Protein AF-A0A7S3X9Z3-F1 (afdb_monomer)

Foldseek 3Di:
DVLVVVLCCLQPDQEDEQEDDQLCSLCVLVVQVVSVVSNHDLVSHPHYHYDDVRVVVRVCSVVPDGSVNSNVVSVPDPSVCVVCVPVVVVVVVVVVVVVVVVVVVVVVVD

Sequence (110 aa):
EAHDDFVDHVSGATSLAVYGCGILAATHVGGLFALQRYGLDYKQLNTLAGVSAGAVIVACLSVGYDAEAIYRLVTKMPFHRLAYPELGALFRALGNTLLTLLQVIHRQGA

Secondary structure (DSSP, 8-state):
-HHHHHHHHHHT--EEEE---GGGGGGHHHHHHHHHHTT--GGG--EEEE-TTHHHHHHHHHTT--HHHHHHHHHT--HHHHS-HHHHHHHHHHHHHHHHHHHHHHHH--

Structure (mmCIF, N/CA/C/O backbone):
data_AF-A0A7S3X9Z3-F1
#
_entry.id   AF-A0A7S3X9Z3-F1
#
loop_
_atom_site.group_PDB
_atom_site.id
_atom_site.type_symbol
_atom_site.label_atom_id
_atom_site.label_alt_id
_atom_site.label_comp_id
_atom_site.label_asym_id
_atom_site.label_entity_id
_atom_site.label_seq_id
_atom_site.pdbx_PDB_ins_code
_atom_site.Cartn_x
_atom_site.Cartn_y
_atom_site.Cartn_z
_atom_site.occupancy
_atom_site.B_iso_or_equiv
_atom_site.auth_seq_id
_atom_site.auth_comp_id
_atom_site.auth_asym_id
_atom_site.auth_atom_id
_atom_site.pdbx_PDB_model_num
ATOM 1 N N . GLU A 1 1 ? -18.914 -11.675 17.728 1.00 71.69 1 GLU A N 1
ATOM 2 C CA . GLU A 1 1 ? -17.614 -11.878 18.405 1.00 71.69 1 GLU A CA 1
ATOM 3 C C . GLU A 1 1 ? -16.477 -11.859 17.390 1.00 71.69 1 GLU A C 1
ATOM 5 O O . GLU A 1 1 ? -16.120 -10.764 17.007 1.00 71.69 1 GLU A O 1
ATOM 10 N N . ALA A 1 2 ? -16.033 -12.970 16.783 1.00 83.81 2 ALA A N 1
ATOM 11 C CA . ALA A 1 2 ? -14.863 -12.946 15.879 1.00 83.81 2 ALA A CA 1
ATOM 12 C C . ALA A 1 2 ? -14.945 -11.983 14.665 1.00 83.81 2 ALA A C 1
ATOM 14 O O . ALA A 1 2 ? -13.921 -11.496 14.191 1.00 83.81 2 ALA A O 1
ATOM 15 N N . HIS A 1 3 ? -16.146 -11.722 14.131 1.00 89.81 3 HIS A N 1
ATOM 16 C CA . HIS A 1 3 ? -16.339 -10.723 13.069 1.00 89.81 3 HIS A CA 1
ATOM 17 C C . HIS A 1 3 ? -16.179 -9.293 13.593 1.00 89.81 3 HIS A C 1
ATOM 19 O O . HIS A 1 3 ? -15.513 -8.484 12.954 1.00 89.81 3 HIS A O 1
ATOM 25 N N . ASP A 1 4 ? -16.772 -9.009 14.750 1.00 94.00 4 ASP A N 1
ATOM 26 C CA . ASP A 1 4 ? -16.756 -7.687 15.375 1.00 94.00 4 ASP A CA 1
ATOM 27 C C . ASP A 1 4 ? -15.336 -7.361 15.852 1.00 94.00 4 ASP A C 1
ATOM 29 O O . ASP A 1 4 ? -14.817 -6.297 15.539 1.00 94.00 4 ASP A O 1
ATOM 33 N N . ASP A 1 5 ? -14.643 -8.341 16.441 1.00 96.25 5 ASP A N 1
ATOM 34 C CA . ASP A 1 5 ? -13.236 -8.222 16.838 1.00 96.25 5 ASP A CA 1
ATOM 35 C C . ASP A 1 5 ? -12.332 -7.886 15.641 1.00 96.25 5 ASP A C 1
ATOM 37 O O . ASP A 1 5 ? -11.384 -7.107 15.753 1.00 96.25 5 ASP A O 1
ATOM 41 N N . PHE A 1 6 ? -12.614 -8.468 14.469 1.00 95.50 6 PHE A N 1
ATOM 42 C CA . PHE A 1 6 ? -11.866 -8.175 13.249 1.00 95.50 6 PHE A CA 1
ATOM 43 C C . PHE A 1 6 ? -12.165 -6.770 12.714 1.00 95.50 6 PHE A C 1
ATOM 45 O O . PHE A 1 6 ? -11.240 -6.068 12.306 1.00 95.50 6 PHE A O 1
ATOM 52 N N . VAL A 1 7 ? -13.432 -6.345 12.726 1.00 97.31 7 VAL A N 1
ATOM 53 C CA . VAL A 1 7 ? -13.829 -4.979 12.347 1.00 97.31 7 VAL A CA 1
ATOM 54 C C . VAL A 1 7 ? -13.158 -3.959 13.266 1.00 97.31 7 VAL A C 1
ATOM 56 O O . VAL A 1 7 ? -12.562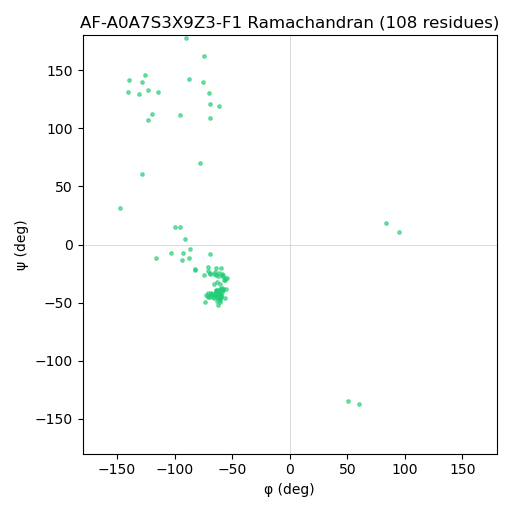 -3.000 12.776 1.00 97.31 7 VAL A O 1
ATOM 59 N N . ASP A 1 8 ? -13.179 -4.183 14.577 1.00 97.38 8 ASP A N 1
ATOM 60 C CA . ASP A 1 8 ? -12.546 -3.308 15.565 1.00 97.38 8 ASP A CA 1
ATOM 61 C C . ASP A 1 8 ? -11.026 -3.259 15.372 1.00 97.38 8 ASP A C 1
ATOM 63 O O . ASP A 1 8 ? -10.418 -2.186 15.386 1.00 97.38 8 ASP A O 1
ATOM 67 N N . HIS A 1 9 ? -10.400 -4.407 15.094 1.00 97.00 9 HIS A N 1
ATOM 68 C CA . HIS A 1 9 ? -8.974 -4.470 14.784 1.00 97.00 9 HIS A CA 1
ATOM 69 C C . HIS A 1 9 ? -8.607 -3.659 13.532 1.00 97.00 9 HIS A C 1
ATOM 71 O O . HIS A 1 9 ? -7.640 -2.896 13.550 1.00 97.00 9 HIS A O 1
ATOM 77 N N . VAL A 1 10 ? -9.361 -3.816 12.439 1.00 97.88 10 VAL A N 1
ATOM 78 C CA . VAL A 1 10 ? -9.082 -3.142 11.161 1.00 97.88 10 VAL A CA 1
ATOM 79 C C . VAL A 1 10 ? -9.381 -1.646 11.242 1.00 97.88 10 VAL A C 1
ATOM 81 O O . VAL A 1 10 ? -8.563 -0.836 10.805 1.00 97.88 10 VAL A O 1
ATOM 84 N N . SER A 1 11 ? -10.519 -1.270 11.821 1.00 97.50 11 SER A N 1
ATOM 85 C CA . SER A 1 11 ? -10.925 0.131 11.971 1.00 97.50 11 SER A CA 1
ATOM 86 C C . SER A 1 11 ? -10.062 0.902 12.971 1.00 97.50 11 SER A C 1
ATOM 88 O O . SER A 1 11 ? -9.899 2.107 12.817 1.00 97.50 11 SER A O 1
ATOM 90 N N . GLY A 1 12 ? -9.439 0.229 13.943 1.00 97.75 12 GLY A N 1
ATOM 91 C CA . GLY A 1 12 ? -8.466 0.822 14.866 1.00 97.75 12 GLY A CA 1
ATOM 92 C C . GLY A 1 12 ? -7.016 0.833 14.363 1.00 97.75 12 GLY A C 1
ATOM 93 O O . GLY A 1 12 ? -6.134 1.363 15.044 1.00 97.75 12 GLY A O 1
ATOM 94 N N . ALA A 1 13 ? -6.723 0.246 13.198 1.00 97.62 13 ALA A N 1
ATOM 95 C CA . ALA A 1 13 ? -5.352 0.080 12.725 1.00 97.62 13 ALA A CA 1
ATOM 96 C C . ALA A 1 13 ? -4.701 1.420 12.334 1.00 97.62 13 ALA A C 1
ATOM 98 O O . ALA A 1 13 ? -5.145 2.100 11.413 1.00 97.62 13 ALA A O 1
ATOM 99 N N . THR A 1 14 ? -3.592 1.774 12.984 1.00 98.12 14 THR A N 1
ATOM 100 C CA . THR A 1 14 ? -2.768 2.963 12.666 1.00 98.12 14 THR A CA 1
ATOM 101 C C . THR A 1 14 ? -1.486 2.621 11.908 1.00 98.12 14 THR A C 1
ATOM 103 O O . THR A 1 14 ? -0.743 3.507 11.475 1.00 98.12 14 THR A O 1
ATOM 106 N N . SER A 1 15 ? -1.210 1.324 11.771 1.00 98.00 15 SER A N 1
ATOM 107 C CA . SER A 1 15 ? 0.019 0.787 11.204 1.00 98.00 15 SER A CA 1
ATOM 108 C C . SER A 1 15 ? -0.296 -0.221 10.108 1.00 98.00 15 SER A C 1
ATOM 110 O O . SER A 1 15 ? -1.192 -1.047 10.269 1.00 98.00 15 SER A O 1
ATOM 112 N N . LEU A 1 16 ? 0.465 -0.193 9.014 1.00 97.69 16 LEU A N 1
ATOM 113 C CA . LEU A 1 16 ? 0.322 -1.159 7.928 1.00 97.69 16 LEU A CA 1
ATOM 114 C C . LEU A 1 16 ? 1.687 -1.567 7.372 1.00 97.69 16 LEU A C 1
ATOM 116 O O . LEU A 1 16 ? 2.514 -0.722 7.024 1.00 97.69 16 LEU A O 1
ATOM 120 N N . ALA A 1 17 ? 1.894 -2.876 7.244 1.00 97.38 17 ALA A N 1
ATOM 121 C CA . ALA A 1 17 ? 3.071 -3.450 6.610 1.00 97.38 17 ALA A CA 1
ATOM 122 C C . ALA A 1 17 ? 2.684 -4.195 5.326 1.00 97.38 17 ALA A C 1
ATOM 124 O O . ALA A 1 17 ? 1.779 -5.028 5.331 1.00 97.38 17 ALA A O 1
ATOM 125 N N . VAL A 1 18 ? 3.390 -3.920 4.229 1.00 96.94 18 VAL A N 1
ATOM 126 C CA . VAL A 1 18 ? 3.185 -4.572 2.930 1.00 96.94 18 VAL A CA 1
ATOM 127 C C . VAL A 1 18 ? 4.470 -5.284 2.519 1.00 96.94 18 VAL A C 1
ATOM 129 O O . VAL A 1 18 ? 5.495 -4.658 2.235 1.00 96.94 18 VAL A O 1
ATOM 132 N N . TYR A 1 19 ? 4.424 -6.614 2.496 1.00 94.62 19 TYR A N 1
ATOM 133 C CA . TYR A 1 19 ? 5.563 -7.420 2.072 1.00 94.62 19 TYR A CA 1
ATOM 134 C C . TYR A 1 19 ? 5.745 -7.384 0.548 1.00 94.62 19 TYR A C 1
ATOM 136 O O . TYR A 1 19 ? 4.863 -6.999 -0.215 1.00 94.62 19 TYR A O 1
ATOM 144 N N . GLY A 1 20 ? 6.934 -7.762 0.093 1.00 91.12 20 GLY A N 1
ATOM 145 C CA . GLY A 1 20 ? 7.267 -7.789 -1.323 1.00 91.12 20 GLY A CA 1
ATOM 146 C C . GLY A 1 20 ? 6.884 -9.102 -1.992 1.00 91.12 20 GLY A C 1
ATOM 147 O O . GLY A 1 20 ? 7.101 -10.168 -1.429 1.00 91.12 20 GLY A O 1
ATOM 148 N N . CYS A 1 21 ? 6.406 -9.036 -3.233 1.00 87.88 21 CYS A N 1
ATOM 149 C CA . CYS A 1 21 ? 6.193 -10.215 -4.084 1.00 87.88 21 CYS A CA 1
ATOM 150 C C . CYS A 1 21 ? 6.421 -9.910 -5.581 1.00 87.88 21 CYS A C 1
ATOM 152 O O . CYS A 1 21 ? 5.790 -10.482 -6.468 1.00 87.88 21 CYS A O 1
ATOM 154 N N . GLY A 1 22 ? 7.336 -8.977 -5.878 1.00 86.62 22 GLY A N 1
ATOM 155 C CA . GLY A 1 22 ? 7.596 -8.518 -7.245 1.00 86.62 22 GLY A CA 1
ATOM 156 C C . GLY A 1 22 ? 6.345 -7.907 -7.882 1.00 86.62 22 GLY A C 1
ATOM 157 O O . GLY A 1 22 ? 5.603 -7.178 -7.228 1.00 86.62 22 GLY A O 1
ATOM 158 N N . ILE A 1 23 ? 6.079 -8.228 -9.149 1.00 84.75 23 ILE A N 1
ATOM 159 C CA . ILE A 1 23 ? 4.881 -7.754 -9.864 1.00 84.75 23 ILE A CA 1
ATOM 160 C C . ILE A 1 23 ? 3.565 -8.113 -9.148 1.00 84.75 23 ILE A C 1
ATOM 162 O O . ILE A 1 23 ? 2.593 -7.364 -9.234 1.00 84.75 23 ILE A O 1
ATOM 166 N N . LEU A 1 24 ? 3.539 -9.213 -8.385 1.00 87.69 24 LEU A N 1
ATOM 167 C CA . LEU A 1 24 ? 2.347 -9.656 -7.660 1.00 87.69 24 LEU A CA 1
ATOM 168 C C . LEU A 1 24 ? 1.978 -8.733 -6.495 1.00 87.69 24 LEU A C 1
ATOM 170 O O . LEU A 1 24 ? 0.877 -8.862 -5.966 1.00 87.69 24 LEU A O 1
ATOM 174 N N . ALA A 1 25 ? 2.817 -7.750 -6.143 1.00 86.50 25 ALA A N 1
ATOM 175 C CA . ALA A 1 25 ? 2.474 -6.745 -5.136 1.00 86.50 25 ALA A CA 1
ATOM 176 C C . ALA A 1 25 ? 1.226 -5.935 -5.527 1.00 86.50 25 ALA A C 1
ATOM 178 O O . ALA A 1 25 ? 0.541 -5.402 -4.658 1.00 86.50 25 ALA A O 1
ATOM 179 N N . ALA A 1 26 ? 0.865 -5.926 -6.816 1.00 87.44 2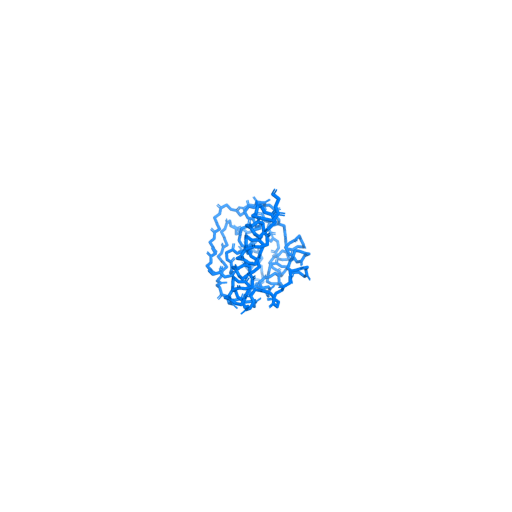6 ALA A N 1
ATOM 180 C CA . ALA A 1 26 ? -0.417 -5.427 -7.305 1.00 87.44 26 ALA A CA 1
ATOM 181 C C . ALA A 1 26 ? -1.635 -6.088 -6.624 1.00 87.44 26 ALA A C 1
ATOM 183 O O . ALA A 1 26 ? -2.676 -5.453 -6.479 1.00 87.44 26 ALA A O 1
ATOM 184 N N . THR A 1 27 ? -1.520 -7.338 -6.163 1.00 92.75 27 THR A N 1
ATOM 185 C CA . THR A 1 27 ? -2.607 -8.049 -5.467 1.00 92.75 27 THR A CA 1
ATOM 186 C C . THR A 1 27 ? -2.911 -7.466 -4.087 1.00 92.75 27 THR A C 1
ATOM 188 O O . THR A 1 27 ? -4.056 -7.548 -3.638 1.00 92.75 27 THR A O 1
ATOM 191 N N . HIS A 1 28 ? -1.946 -6.793 -3.444 1.00 95.62 28 HIS A N 1
ATOM 192 C CA . HIS A 1 28 ? -2.179 -6.108 -2.170 1.00 95.62 28 HIS A CA 1
ATOM 193 C C . HIS A 1 28 ? -3.270 -5.048 -2.275 1.00 95.62 28 HIS A C 1
ATOM 195 O O . HIS A 1 28 ? -3.976 -4.833 -1.299 1.00 95.62 28 HIS A O 1
AT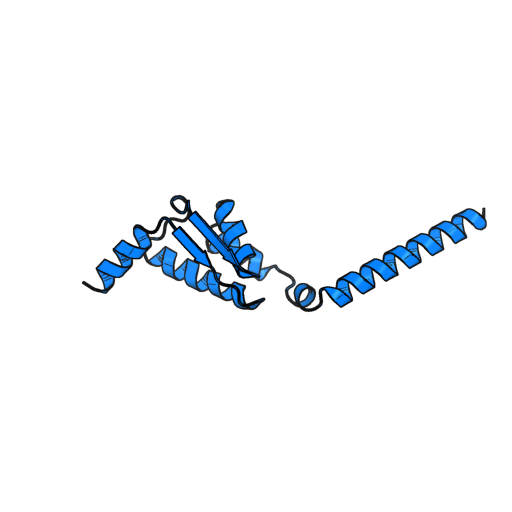OM 201 N N . VAL A 1 29 ? -3.485 -4.460 -3.455 1.00 96.00 29 VAL A N 1
ATOM 202 C CA . VAL A 1 29 ? -4.582 -3.513 -3.696 1.00 96.00 29 VAL A CA 1
ATOM 203 C C . VAL A 1 29 ? -5.950 -4.155 -3.434 1.00 96.00 29 VAL A C 1
ATOM 205 O O . VAL A 1 29 ? -6.818 -3.528 -2.836 1.00 96.00 29 VAL A O 1
ATOM 208 N N . GLY A 1 30 ? -6.133 -5.431 -3.789 1.00 96.88 30 GLY A N 1
ATOM 209 C CA . GLY A 1 30 ? -7.341 -6.185 -3.440 1.00 96.88 30 GLY A CA 1
ATOM 210 C C . GLY A 1 30 ? -7.501 -6.371 -1.928 1.00 96.88 30 GLY A C 1
ATOM 211 O O . GLY A 1 30 ? -8.600 -6.223 -1.397 1.00 96.88 30 GLY A O 1
ATOM 212 N N . GLY A 1 31 ? -6.394 -6.621 -1.223 1.00 96.75 31 GLY A N 1
ATOM 213 C CA . GLY A 1 31 ? -6.362 -6.650 0.241 1.00 96.75 31 GLY A CA 1
ATOM 214 C C . GLY A 1 31 ? -6.729 -5.299 0.860 1.00 96.75 31 GLY A C 1
ATOM 215 O O . GLY A 1 31 ? -7.523 -5.256 1.793 1.00 96.75 31 GLY A O 1
ATOM 216 N N . LEU A 1 32 ? -6.232 -4.194 0.298 1.00 97.81 32 LEU 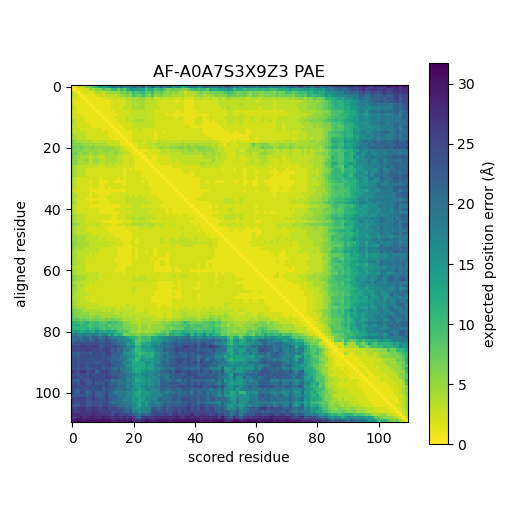A N 1
ATOM 217 C CA . LEU A 1 32 ? -6.588 -2.842 0.732 1.00 97.81 32 LEU A CA 1
ATOM 2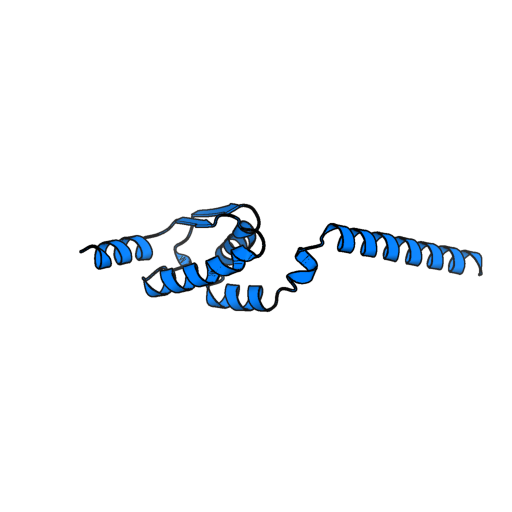18 C C . LEU A 1 32 ? -8.090 -2.581 0.569 1.00 97.81 32 LEU A C 1
ATOM 220 O O . LEU A 1 32 ? -8.717 -2.129 1.521 1.00 97.81 32 LEU A O 1
ATOM 224 N N . PHE A 1 33 ? -8.684 -2.936 -0.576 1.00 98.12 33 PHE A N 1
ATOM 225 C CA . PHE A 1 33 ? -10.136 -2.841 -0.766 1.00 98.12 33 PHE A CA 1
ATOM 226 C C . PHE A 1 33 ? -10.920 -3.668 0.252 1.00 98.12 33 PHE A C 1
ATOM 228 O O . PHE A 1 33 ? -11.969 -3.227 0.718 1.00 98.12 33 PHE A O 1
ATOM 235 N N . ALA A 1 34 ? -10.440 -4.866 0.592 1.00 97.69 34 ALA A N 1
ATOM 236 C CA . ALA A 1 34 ? -11.067 -5.674 1.628 1.00 97.69 34 ALA A CA 1
ATOM 237 C C . ALA A 1 34 ? -11.004 -4.951 2.979 1.00 97.69 34 ALA A C 1
ATOM 239 O O . ALA A 1 34 ? -12.047 -4.724 3.577 1.00 97.69 34 ALA A O 1
ATOM 240 N N . LEU A 1 35 ? -9.826 -4.500 3.414 1.00 97.38 35 LEU A N 1
ATOM 241 C CA . LEU A 1 35 ? -9.661 -3.777 4.680 1.00 97.38 35 LEU A CA 1
ATOM 242 C C . LEU A 1 35 ? -10.515 -2.500 4.744 1.00 97.38 35 LEU A C 1
ATOM 244 O O . LEU A 1 35 ? -11.141 -2.234 5.764 1.00 97.38 35 LEU A O 1
ATOM 248 N N . GLN A 1 36 ? -10.623 -1.755 3.641 1.00 97.19 36 GLN A N 1
ATOM 249 C CA . GLN A 1 36 ? -11.493 -0.580 3.552 1.00 97.19 36 GLN A CA 1
ATOM 250 C C . GLN A 1 36 ? -12.970 -0.930 3.793 1.00 97.19 36 GLN A C 1
ATOM 252 O O . GLN A 1 36 ? -13.677 -0.182 4.463 1.00 97.19 36 GLN A O 1
ATOM 257 N N . ARG A 1 37 ? -13.449 -2.085 3.304 1.00 96.56 37 ARG A N 1
ATOM 258 C CA . ARG A 1 37 ? -14.819 -2.568 3.584 1.00 96.56 37 ARG A CA 1
ATOM 259 C C . ARG A 1 37 ? -15.040 -2.907 5.059 1.00 96.56 37 ARG A C 1
ATOM 261 O O . ARG A 1 37 ? -16.177 -2.856 5.508 1.00 96.56 37 ARG A O 1
ATOM 268 N N . TYR A 1 38 ? -13.973 -3.233 5.784 1.00 96.88 38 TYR A N 1
ATOM 269 C CA . TYR A 1 38 ? -13.983 -3.494 7.225 1.00 96.88 38 TYR A CA 1
ATOM 270 C C . TYR A 1 38 ? -13.618 -2.256 8.063 1.00 96.88 38 TYR A C 1
ATOM 272 O O . TYR A 1 38 ? -13.342 -2.378 9.250 1.00 96.88 38 TYR A O 1
ATOM 280 N N . GLY A 1 39 ? -13.646 -1.059 7.466 1.00 96.88 39 GLY A N 1
ATOM 281 C CA . GLY A 1 39 ? -13.549 0.203 8.202 1.00 96.88 39 GLY A CA 1
ATOM 282 C C . GL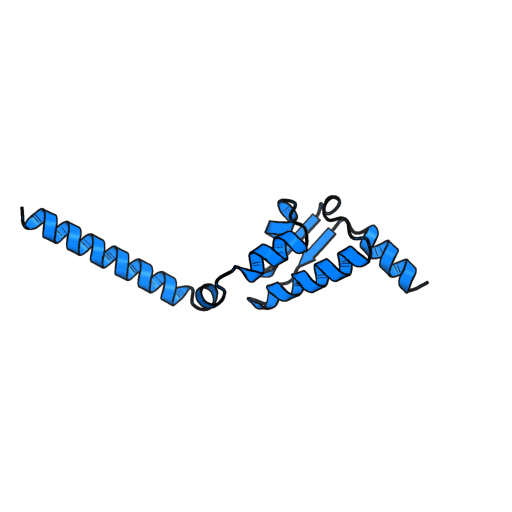Y A 1 39 ? -12.148 0.799 8.311 1.00 96.88 39 GLY A C 1
ATOM 283 O O . GLY A 1 39 ? -11.974 1.752 9.062 1.00 96.88 39 GLY A O 1
ATOM 284 N N . LEU A 1 40 ? -11.157 0.292 7.570 1.00 97.94 40 LEU A N 1
ATOM 285 C CA . LEU A 1 40 ? -9.837 0.924 7.519 1.00 97.94 40 LEU A CA 1
ATOM 286 C C . LEU A 1 40 ? -9.936 2.353 6.954 1.00 97.94 40 LEU A C 1
ATOM 288 O O . LEU A 1 40 ? -10.286 2.530 5.784 1.00 97.94 40 LEU A O 1
ATOM 292 N N . ASP A 1 41 ? -9.547 3.355 7.746 1.00 97.19 41 ASP A N 1
ATOM 293 C CA . ASP A 1 41 ? -9.337 4.729 7.277 1.00 97.19 41 ASP A CA 1
ATOM 294 C C . ASP A 1 41 ? -7.858 4.958 6.941 1.00 97.19 41 ASP A C 1
ATOM 296 O O . ASP A 1 41 ? -6.998 5.026 7.818 1.00 97.19 41 ASP A O 1
ATOM 300 N N . TYR A 1 42 ? -7.539 5.133 5.658 1.00 97.00 42 TYR A N 1
ATOM 301 C CA . TYR A 1 42 ? -6.166 5.401 5.223 1.00 97.00 42 TYR A CA 1
ATOM 302 C C . TYR A 1 42 ? -5.561 6.664 5.847 1.00 97.00 42 TYR A C 1
ATOM 304 O O . TYR A 1 42 ? -4.342 6.741 5.977 1.00 97.00 42 TYR A O 1
ATOM 312 N N . LYS A 1 43 ? -6.376 7.643 6.259 1.00 95.88 43 LYS A N 1
ATOM 313 C CA . LYS A 1 43 ? -5.888 8.896 6.855 1.00 95.88 43 LYS A CA 1
ATOM 314 C C . LYS A 1 43 ? -5.312 8.711 8.255 1.00 95.88 43 LYS A C 1
ATOM 316 O O . LYS A 1 43 ? -4.525 9.549 8.688 1.00 95.88 43 LYS A O 1
ATOM 321 N N . GLN A 1 44 ? -5.693 7.647 8.961 1.00 96.62 44 GLN A N 1
ATOM 322 C CA . GLN A 1 44 ? -5.192 7.372 10.310 1.00 96.62 44 GLN A CA 1
ATOM 323 C C . GLN A 1 44 ? -3.890 6.555 10.304 1.00 96.62 44 GLN A C 1
ATOM 325 O O . GLN A 1 44 ? -3.229 6.433 11.339 1.00 96.62 44 GLN A O 1
ATOM 330 N N . LEU A 1 45 ? -3.511 6.004 9.144 1.00 97.38 45 LEU A N 1
ATOM 331 C CA . LEU A 1 45 ? -2.263 5.273 8.978 1.00 97.38 45 LEU A CA 1
ATOM 332 C C . LEU A 1 45 ? -1.077 6.235 9.070 1.00 97.38 45 LEU A C 1
ATOM 334 O O . LEU A 1 45 ? -0.826 7.029 8.168 1.00 97.38 45 LEU A O 1
ATOM 338 N N . ASN A 1 46 ? -0.325 6.140 10.163 1.00 96.56 46 ASN A N 1
ATOM 339 C CA . ASN A 1 46 ? 0.839 6.990 10.437 1.00 96.56 46 ASN A CA 1
ATOM 340 C C . ASN A 1 46 ? 2.155 6.204 10.499 1.00 96.56 46 ASN A C 1
ATOM 342 O O . ASN A 1 46 ? 3.231 6.797 10.456 1.00 96.56 46 ASN A O 1
ATOM 346 N N . THR A 1 47 ? 2.074 4.875 10.548 1.00 97.94 47 THR A N 1
ATOM 347 C CA . THR A 1 47 ? 3.235 3.987 10.555 1.00 97.94 47 THR A CA 1
ATOM 348 C C . THR A 1 47 ? 3.122 3.017 9.387 1.00 97.94 47 THR A C 1
ATOM 350 O O . THR A 1 47 ? 2.293 2.109 9.382 1.00 97.94 47 THR A O 1
ATOM 353 N N . LEU A 1 48 ? 3.948 3.213 8.363 1.00 98.19 48 LEU A N 1
ATOM 354 C CA . LEU A 1 48 ? 3.893 2.424 7.137 1.00 98.19 48 LEU A CA 1
ATOM 355 C C . LEU A 1 48 ? 5.242 1.759 6.874 1.00 98.19 48 LEU A C 1
ATOM 357 O O . LEU A 1 48 ? 6.285 2.410 6.923 1.00 98.19 48 LEU A O 1
ATOM 361 N N . ALA A 1 49 ? 5.218 0.468 6.560 1.00 98.19 49 ALA A N 1
ATOM 362 C CA . ALA A 1 49 ? 6.413 -0.297 6.229 1.00 98.19 49 ALA A CA 1
ATOM 363 C C . ALA A 1 49 ? 6.196 -1.091 4.943 1.00 98.19 49 ALA A C 1
ATOM 365 O O . ALA A 1 49 ? 5.218 -1.821 4.806 1.00 98.19 49 ALA A O 1
ATOM 366 N N . GLY A 1 50 ? 7.120 -0.975 3.994 1.00 97.25 50 GLY A N 1
ATOM 367 C CA . GLY A 1 50 ? 7.057 -1.704 2.733 1.00 97.25 50 GLY A CA 1
ATOM 368 C C . GLY A 1 50 ? 8.426 -2.216 2.324 1.00 97.25 50 GLY A C 1
ATOM 369 O O . GLY A 1 50 ? 9.423 -1.518 2.492 1.00 97.25 50 GLY A O 1
ATOM 370 N N . VAL A 1 51 ? 8.481 -3.426 1.770 1.00 96.44 51 VAL A N 1
ATOM 371 C CA . VAL A 1 51 ? 9.729 -4.022 1.264 1.00 96.44 51 VAL A CA 1
ATOM 372 C C . VAL A 1 51 ? 9.578 -4.469 -0.189 1.00 96.44 51 VAL A C 1
ATOM 374 O O . VAL A 1 51 ? 8.508 -4.916 -0.607 1.00 96.44 51 VAL A O 1
ATOM 377 N N . SER A 1 52 ? 10.659 -4.361 -0.973 1.00 94.19 52 SER A N 1
ATOM 378 C CA . SER A 1 52 ? 10.668 -4.677 -2.413 1.00 94.19 52 SER A CA 1
ATOM 379 C C . SER A 1 52 ? 9.509 -3.968 -3.144 1.00 94.19 52 SER A C 1
ATOM 381 O O . SER A 1 52 ? 9.262 -2.791 -2.903 1.00 94.19 52 SER A O 1
ATOM 383 N N . ALA A 1 53 ? 8.764 -4.650 -4.016 1.00 91.00 53 ALA A N 1
ATOM 384 C CA . ALA A 1 53 ? 7.627 -4.064 -4.729 1.00 91.00 53 ALA A CA 1
ATOM 385 C C . ALA A 1 53 ? 6.461 -3.628 -3.812 1.00 91.00 53 ALA A C 1
ATOM 387 O O . ALA A 1 53 ? 5.684 -2.757 -4.199 1.00 91.00 53 ALA A O 1
ATOM 388 N N . GLY A 1 54 ? 6.367 -4.155 -2.583 1.00 94.56 54 GLY A N 1
ATOM 389 C CA . GLY A 1 54 ? 5.412 -3.678 -1.575 1.00 94.56 54 GLY A CA 1
ATOM 390 C C . GLY A 1 54 ? 5.678 -2.230 -1.143 1.00 94.56 54 GLY A C 1
ATOM 391 O O . GLY A 1 54 ? 4.745 -1.503 -0.803 1.00 94.56 54 GLY A O 1
ATOM 392 N N . ALA A 1 55 ? 6.930 -1.762 -1.257 1.00 95.56 55 ALA A N 1
ATOM 393 C CA . ALA A 1 55 ? 7.298 -0.373 -0.983 1.00 95.56 55 ALA A CA 1
ATOM 394 C C . ALA A 1 55 ? 6.610 0.626 -1.927 1.00 95.56 55 ALA A C 1
ATOM 396 O O . ALA A 1 55 ? 6.358 1.755 -1.525 1.00 95.56 55 ALA A O 1
ATOM 397 N N . VAL A 1 56 ? 6.249 0.220 -3.152 1.00 93.06 56 VAL A N 1
ATOM 398 C CA . VAL A 1 56 ? 5.517 1.085 -4.096 1.00 93.06 56 VAL A CA 1
ATOM 399 C C . VAL A 1 56 ? 4.093 1.347 -3.604 1.00 93.06 56 VAL A C 1
ATOM 401 O O . VAL A 1 56 ? 3.626 2.483 -3.649 1.00 93.06 56 VAL A O 1
ATOM 404 N N . ILE A 1 57 ? 3.418 0.311 -3.097 1.00 95.56 57 ILE A N 1
ATOM 405 C CA . ILE A 1 57 ? 2.073 0.431 -2.518 1.00 95.56 57 ILE A CA 1
ATOM 406 C C . ILE A 1 57 ? 2.119 1.344 -1.291 1.00 95.56 57 ILE A C 1
ATOM 408 O O . ILE A 1 57 ? 1.344 2.293 -1.196 1.00 95.56 57 ILE A O 1
ATOM 412 N N . VAL A 1 58 ? 3.077 1.102 -0.394 1.00 97.19 58 VAL A N 1
ATOM 413 C CA . VAL A 1 58 ? 3.280 1.919 0.809 1.00 97.19 58 VAL A CA 1
ATOM 414 C C . VAL A 1 58 ? 3.595 3.369 0.466 1.00 97.19 58 VAL A C 1
ATOM 416 O O . VAL A 1 58 ? 2.986 4.256 1.049 1.00 97.19 58 VAL A O 1
ATOM 419 N N . ALA A 1 59 ? 4.459 3.626 -0.518 1.00 96.50 59 ALA A N 1
ATOM 420 C CA . ALA A 1 59 ? 4.766 4.983 -0.955 1.00 96.50 59 ALA A CA 1
ATOM 421 C C . ALA A 1 59 ? 3.517 5.735 -1.444 1.00 96.50 59 ALA A C 1
ATOM 423 O O . ALA A 1 59 ? 3.377 6.922 -1.160 1.00 96.50 59 ALA A O 1
ATOM 424 N N . CYS A 1 60 ? 2.591 5.057 -2.132 1.00 96.56 60 CYS A N 1
ATOM 425 C CA . CYS A 1 60 ? 1.321 5.665 -2.537 1.00 96.56 60 CYS A CA 1
ATOM 426 C C . CYS A 1 60 ? 0.439 5.996 -1.322 1.00 96.56 60 CYS A C 1
ATOM 428 O O . CYS A 1 60 ? -0.090 7.103 -1.230 1.00 96.56 60 CYS A O 1
ATOM 430 N N . LEU A 1 61 ? 0.317 5.067 -0.368 1.00 97.50 61 LEU A N 1
ATOM 431 C CA . LEU A 1 61 ? -0.424 5.301 0.878 1.00 97.50 61 LEU A CA 1
ATOM 432 C C . LEU A 1 61 ? 0.160 6.486 1.664 1.00 97.50 61 LEU A C 1
ATOM 434 O O . LEU A 1 61 ? -0.588 7.329 2.148 1.00 97.50 61 LEU A O 1
ATOM 438 N N . SER A 1 62 ? 1.492 6.606 1.729 1.00 96.88 62 SER A N 1
ATOM 439 C CA . SER A 1 62 ? 2.183 7.700 2.430 1.00 96.88 62 SER A CA 1
ATOM 440 C C . SER A 1 62 ? 1.881 9.089 1.864 1.00 96.88 62 SER A C 1
ATOM 442 O O . SER A 1 62 ? 1.999 10.073 2.588 1.00 96.88 62 SER A O 1
ATOM 444 N N . VAL A 1 63 ? 1.494 9.187 0.589 1.00 96.69 63 VAL A N 1
ATOM 445 C CA . VAL A 1 63 ? 1.089 10.454 -0.047 1.00 96.69 63 VAL A CA 1
ATOM 446 C C . VAL A 1 63 ? -0.433 10.620 -0.118 1.00 96.69 63 VAL A C 1
ATOM 448 O O . VAL A 1 63 ? -0.932 11.480 -0.843 1.00 96.69 63 VAL A O 1
ATOM 451 N N . GLY A 1 64 ? -1.178 9.813 0.642 1.00 96.50 64 GLY A N 1
ATOM 452 C CA . GLY A 1 64 ? -2.624 9.941 0.808 1.00 96.50 64 GLY A CA 1
ATOM 453 C C . GLY A 1 64 ? -3.460 9.282 -0.286 1.00 96.50 64 GLY A C 1
ATOM 454 O O . GLY A 1 64 ? -4.627 9.637 -0.440 1.00 96.50 64 GLY A O 1
ATOM 455 N N . TYR A 1 65 ? -2.898 8.353 -1.064 1.00 97.69 65 TYR A N 1
ATOM 456 C CA . TYR A 1 65 ? -3.706 7.574 -2.003 1.00 97.69 65 TYR A CA 1
ATOM 457 C C . TYR A 1 65 ? -4.517 6.524 -1.241 1.00 97.69 65 TYR A C 1
ATOM 459 O O . TYR A 1 65 ? -4.001 5.877 -0.334 1.00 97.69 65 TYR A O 1
ATOM 467 N N . ASP A 1 66 ? -5.766 6.319 -1.648 1.00 96.69 66 ASP A N 1
ATOM 468 C CA . ASP A 1 66 ? -6.590 5.193 -1.209 1.00 96.69 66 ASP A CA 1
ATOM 469 C C . ASP A 1 66 ? -6.427 3.979 -2.148 1.00 96.69 66 ASP A C 1
ATOM 471 O O . ASP A 1 66 ? -5.707 4.030 -3.154 1.00 96.69 66 ASP A O 1
ATOM 475 N N . ALA A 1 67 ? -7.093 2.862 -1.832 1.00 97.19 67 ALA A N 1
ATOM 476 C CA . ALA A 1 67 ? -7.028 1.647 -2.649 1.00 97.19 67 ALA A CA 1
ATOM 477 C C . ALA A 1 67 ? -7.416 1.883 -4.119 1.00 97.19 67 ALA A C 1
ATOM 479 O O . ALA A 1 67 ? -6.783 1.325 -5.016 1.00 97.19 67 ALA A O 1
ATOM 480 N N . GLU A 1 68 ? -8.413 2.730 -4.379 1.00 97.12 68 GLU A N 1
ATOM 481 C CA . GLU A 1 68 ? -8.898 3.035 -5.727 1.00 97.12 68 GLU A CA 1
ATOM 482 C C . GLU A 1 68 ? -7.866 3.836 -6.532 1.00 97.12 68 GLU A C 1
ATOM 484 O O . GLU A 1 68 ? -7.575 3.511 -7.688 1.00 97.12 68 GLU A O 1
ATOM 489 N N . ALA A 1 69 ? -7.254 4.855 -5.931 1.00 97.56 69 ALA A N 1
ATOM 490 C CA . ALA A 1 69 ? -6.189 5.627 -6.561 1.00 97.56 69 ALA A CA 1
ATOM 491 C C . ALA A 1 69 ? -4.975 4.743 -6.891 1.00 97.56 69 ALA A C 1
ATOM 493 O O . ALA A 1 69 ? -4.430 4.819 -7.998 1.00 97.56 69 ALA A O 1
ATOM 494 N N . ILE A 1 70 ? -4.593 3.847 -5.976 1.00 96.56 70 ILE A N 1
ATOM 495 C CA . ILE A 1 70 ? -3.506 2.885 -6.199 1.00 96.56 70 ILE A CA 1
ATOM 496 C C . ILE A 1 70 ? -3.876 1.901 -7.311 1.00 96.56 70 ILE A C 1
ATOM 498 O O . ILE A 1 70 ? -3.063 1.651 -8.201 1.00 96.56 70 ILE A O 1
ATOM 502 N N . TYR A 1 71 ? -5.106 1.384 -7.323 1.00 95.94 71 TYR A N 1
ATOM 503 C CA . TYR A 1 71 ? -5.600 0.491 -8.371 1.00 95.94 71 TYR A CA 1
ATOM 504 C C . TYR A 1 71 ? -5.492 1.124 -9.763 1.00 95.94 71 TYR A C 1
ATOM 506 O O . TYR A 1 71 ? -4.970 0.515 -10.702 1.00 95.94 71 TYR A O 1
ATOM 514 N N . ARG A 1 72 ? -5.914 2.384 -9.903 1.00 95.50 72 ARG A N 1
ATOM 515 C CA . ARG A 1 72 ? -5.815 3.139 -11.163 1.00 95.50 72 ARG A CA 1
ATOM 516 C C . ARG A 1 72 ? -4.376 3.359 -11.617 1.00 95.50 72 ARG A C 1
ATOM 518 O O . ARG A 1 72 ? -4.124 3.420 -12.819 1.00 95.50 72 ARG A O 1
ATOM 525 N N . LEU A 1 73 ? -3.444 3.501 -10.681 1.00 93.00 73 LEU A N 1
ATOM 526 C CA . LEU A 1 73 ? -2.021 3.648 -10.976 1.00 93.00 73 LEU A CA 1
ATOM 527 C C . LEU A 1 73 ? -1.419 2.313 -11.433 1.00 93.00 73 LEU A C 1
ATOM 529 O O . LEU A 1 73 ? -0.794 2.243 -12.491 1.00 93.00 73 LEU A O 1
ATOM 533 N N . VAL A 1 74 ? -1.669 1.245 -10.677 1.00 89.69 74 VAL A N 1
ATOM 534 C CA . VAL A 1 74 ? -1.186 -0.117 -10.945 1.00 89.69 74 VAL A CA 1
ATOM 535 C C . VAL A 1 74 ? -1.707 -0.647 -12.284 1.00 89.69 74 VAL A C 1
ATOM 537 O O . VAL A 1 74 ? -0.937 -1.185 -13.072 1.00 89.69 74 VAL A O 1
ATOM 540 N N . THR A 1 75 ? -2.985 -0.446 -12.601 1.00 89.00 75 THR A N 1
ATOM 541 C CA . THR A 1 75 ? -3.593 -0.907 -13.869 1.00 89.00 75 THR A CA 1
ATOM 542 C C . THR A 1 75 ? -3.020 -0.222 -15.109 1.00 89.00 75 THR A C 1
ATOM 544 O O . THR A 1 75 ? -3.062 -0.784 -16.201 1.00 89.00 75 THR A O 1
ATOM 547 N N . LYS A 1 76 ? -2.449 0.976 -14.951 1.00 89.88 76 LYS A N 1
ATOM 548 C CA . LYS A 1 76 ? -1.782 1.721 -16.027 1.00 89.88 76 LYS A CA 1
ATOM 549 C C . LYS A 1 76 ? -0.278 1.456 -16.098 1.00 89.88 76 LYS A C 1
ATOM 551 O O . LYS A 1 76 ? 0.368 1.931 -17.033 1.00 89.88 76 LYS A O 1
ATOM 556 N N . MET A 1 77 ? 0.305 0.727 -15.142 1.00 85.62 77 MET A N 1
ATOM 557 C CA . MET A 1 77 ? 1.740 0.458 -15.148 1.00 85.62 77 MET A CA 1
ATOM 558 C C . MET A 1 77 ? 2.122 -0.499 -16.284 1.00 85.62 77 MET A C 1
ATOM 560 O O . MET A 1 77 ? 1.559 -1.590 -16.403 1.00 85.62 77 MET A O 1
ATOM 564 N N . PRO A 1 78 ? 3.145 -0.163 -17.091 1.00 82.06 78 PRO A N 1
ATOM 565 C CA . PRO A 1 78 ? 3.667 -1.063 -18.107 1.00 82.06 78 PRO A CA 1
ATOM 566 C C . PRO A 1 78 ? 4.569 -2.120 -17.455 1.00 82.06 78 PRO A C 1
ATOM 568 O O . PRO A 1 78 ? 5.787 -2.108 -17.634 1.00 82.06 78 PRO A O 1
ATOM 571 N N . PHE A 1 79 ? 3.988 -3.046 -16.689 1.00 77.12 79 PHE A N 1
ATOM 572 C CA . PHE A 1 79 ? 4.739 -4.035 -15.909 1.00 77.12 79 PHE A CA 1
ATOM 573 C C . PHE A 1 79 ? 5.707 -4.890 -16.736 1.00 77.12 79 PHE A C 1
ATOM 575 O O . PHE A 1 79 ? 6.781 -5.247 -16.261 1.00 77.12 79 PHE A O 1
ATOM 582 N N . HIS A 1 80 ? 5.382 -5.148 -18.002 1.00 74.44 80 HIS A N 1
ATOM 583 C CA . HIS A 1 80 ? 6.268 -5.835 -18.944 1.00 74.44 80 HIS A CA 1
ATOM 584 C C . HIS A 1 80 ? 7.619 -5.115 -19.137 1.00 74.44 80 HIS A C 1
ATOM 586 O O . HIS A 1 80 ? 8.621 -5.762 -19.419 1.00 74.44 80 HIS A O 1
ATOM 592 N N . ARG A 1 81 ? 7.684 -3.791 -18.937 1.00 73.31 81 ARG A N 1
ATOM 593 C CA . ARG A 1 81 ? 8.938 -3.014 -18.972 1.00 73.31 81 ARG A CA 1
ATOM 594 C C . ARG A 1 81 ? 9.715 -3.071 -17.657 1.00 73.31 81 ARG A C 1
ATOM 596 O O . ARG A 1 81 ? 10.915 -2.821 -17.660 1.00 73.31 81 ARG A O 1
ATOM 603 N N . LEU A 1 82 ? 9.044 -3.395 -16.551 1.00 67.81 82 LEU A N 1
ATOM 604 C CA . LEU A 1 82 ? 9.662 -3.574 -15.235 1.00 67.81 82 LEU A CA 1
ATOM 605 C C . LEU A 1 82 ? 10.282 -4.969 -15.070 1.00 67.81 82 LEU A C 1
ATOM 607 O O . LEU A 1 82 ? 11.178 -5.129 -14.251 1.00 67.81 82 LEU A O 1
ATOM 611 N N . ALA A 1 83 ? 9.848 -5.957 -15.859 1.00 63.31 83 ALA A N 1
ATOM 612 C CA . ALA A 1 83 ? 10.402 -7.314 -15.844 1.00 63.31 83 ALA A CA 1
ATOM 613 C C . ALA A 1 83 ? 11.821 -7.412 -16.441 1.00 63.31 83 ALA A C 1
ATOM 615 O O . ALA A 1 83 ? 12.542 -8.361 -16.148 1.00 63.31 83 ALA A O 1
ATOM 616 N N . TYR A 1 84 ? 12.237 -6.426 -17.246 1.00 66.44 84 TYR A N 1
ATOM 617 C CA . TYR A 1 84 ? 13.532 -6.418 -17.936 1.00 66.44 84 TYR A CA 1
ATOM 618 C C . TYR A 1 84 ? 14.315 -5.115 -17.701 1.00 66.44 84 TYR A C 1
ATOM 620 O O . TYR A 1 84 ? 14.609 -4.382 -18.655 1.00 66.44 84 TYR A O 1
ATOM 628 N N . PRO A 1 85 ? 14.666 -4.788 -16.443 1.00 61.81 85 PRO A N 1
ATOM 629 C CA . PRO A 1 85 ? 15.359 -3.542 -16.129 1.00 61.81 85 PRO A CA 1
ATOM 630 C C . PRO A 1 85 ? 16.714 -3.441 -16.846 1.00 61.81 85 PRO A C 1
ATOM 632 O O . PRO A 1 85 ? 17.083 -2.354 -17.293 1.00 61.81 85 PRO A O 1
ATOM 635 N N . GLU A 1 86 ? 17.406 -4.569 -17.039 1.00 67.19 86 GLU A N 1
ATOM 636 C CA . GLU A 1 86 ? 18.714 -4.617 -17.701 1.00 67.19 86 GLU A CA 1
ATOM 637 C C . GLU A 1 86 ? 18.642 -4.402 -19.214 1.00 67.19 86 GLU A C 1
ATOM 639 O O . GLU A 1 86 ? 19.406 -3.603 -19.746 1.00 67.19 86 GLU A O 1
ATOM 644 N N . LEU A 1 87 ? 17.680 -5.013 -19.914 1.00 71.69 87 LEU A N 1
ATOM 645 C CA . LEU A 1 87 ? 17.459 -4.750 -21.344 1.00 71.69 87 LEU A CA 1
ATOM 646 C C . LEU A 1 87 ? 17.048 -3.291 -21.577 1.00 71.69 87 LEU A C 1
ATOM 648 O O . LEU A 1 87 ? 17.534 -2.648 -22.504 1.00 71.69 87 LEU A O 1
ATOM 652 N N . GLY A 1 88 ? 16.197 -2.735 -20.709 1.00 69.88 88 GLY A N 1
ATOM 653 C CA . GLY A 1 88 ? 15.838 -1.319 -20.763 1.00 69.88 88 GLY A CA 1
ATOM 654 C C . GLY A 1 88 ? 17.035 -0.393 -20.521 1.00 69.88 88 GLY A C 1
ATOM 655 O O . GLY A 1 88 ? 17.172 0.625 -21.199 1.00 69.88 88 GLY A O 1
ATOM 656 N N . ALA A 1 89 ? 17.918 -0.733 -19.580 1.00 75.69 89 ALA A N 1
ATOM 657 C CA . ALA A 1 89 ? 19.154 0.008 -19.335 1.00 75.69 89 ALA A CA 1
ATOM 658 C C . ALA A 1 89 ? 20.133 -0.096 -20.514 1.00 75.69 89 ALA A C 1
ATOM 660 O O . ALA A 1 89 ? 20.673 0.925 -20.938 1.00 75.69 89 ALA A O 1
ATOM 661 N N . LEU A 1 90 ? 20.286 -1.289 -21.091 1.00 78.81 90 LEU A N 1
ATOM 662 C CA . LEU A 1 90 ? 21.132 -1.549 -22.252 1.00 78.81 90 LEU A CA 1
ATOM 663 C C . LEU A 1 90 ? 20.672 -0.759 -23.482 1.00 78.81 90 LEU A C 1
ATOM 665 O O . LEU A 1 90 ? 21.486 -0.092 -24.116 1.00 78.81 90 LEU A O 1
ATOM 669 N N . PHE A 1 91 ? 19.371 -0.759 -23.795 1.00 80.69 91 PHE A N 1
ATOM 670 C CA . PHE A 1 91 ? 18.839 0.016 -24.921 1.00 80.69 91 PHE A CA 1
ATOM 671 C C . PHE A 1 91 ? 19.027 1.524 -24.740 1.00 80.69 91 PHE A C 1
ATOM 673 O O . PHE A 1 91 ? 19.359 2.215 -25.702 1.00 80.69 91 PHE A O 1
ATOM 680 N N . ARG A 1 92 ? 18.858 2.045 -23.516 1.00 83.25 92 ARG A N 1
ATOM 681 C CA . ARG A 1 92 ? 19.128 3.462 -23.218 1.00 83.25 92 ARG A CA 1
ATOM 682 C C . ARG A 1 92 ? 20.605 3.805 -23.387 1.00 83.25 92 ARG A C 1
ATOM 684 O O . ARG A 1 92 ? 20.918 4.833 -23.980 1.00 83.25 92 ARG A O 1
ATOM 691 N N . ALA A 1 93 ? 21.499 2.947 -22.896 1.00 86.88 93 ALA A N 1
ATOM 692 C CA . ALA A 1 93 ? 22.937 3.130 -23.061 1.00 86.88 93 ALA A CA 1
ATOM 693 C C . ALA A 1 93 ? 23.319 3.145 -24.549 1.00 86.88 93 ALA A C 1
ATOM 695 O O . ALA A 1 93 ? 23.942 4.099 -25.006 1.00 86.88 93 ALA A O 1
ATOM 696 N N . LEU A 1 94 ? 22.852 2.157 -25.322 1.00 88.31 94 LEU A N 1
ATOM 697 C CA . LEU A 1 94 ? 23.118 2.059 -26.758 1.00 88.31 94 LEU A CA 1
ATOM 698 C C . LEU A 1 94 ? 22.579 3.273 -27.531 1.00 88.31 94 LEU A C 1
ATOM 700 O O . LEU A 1 94 ? 23.293 3.850 -28.350 1.00 88.31 94 LEU A O 1
ATOM 704 N N . GLY A 1 95 ? 21.342 3.691 -27.246 1.00 90.94 95 GLY A N 1
ATOM 705 C CA . GLY A 1 95 ? 20.729 4.865 -27.869 1.00 90.94 95 GLY A CA 1
ATOM 706 C C . GLY A 1 95 ? 21.518 6.149 -27.606 1.00 90.94 95 GLY A C 1
ATOM 707 O O . GLY A 1 95 ? 21.791 6.907 -28.537 1.00 90.94 95 GLY A O 1
ATOM 708 N N . ASN A 1 96 ? 21.960 6.362 -26.363 1.00 92.69 96 ASN A N 1
ATOM 709 C CA . ASN A 1 96 ? 22.783 7.517 -26.004 1.00 92.69 96 ASN A CA 1
ATOM 710 C C . ASN A 1 96 ? 2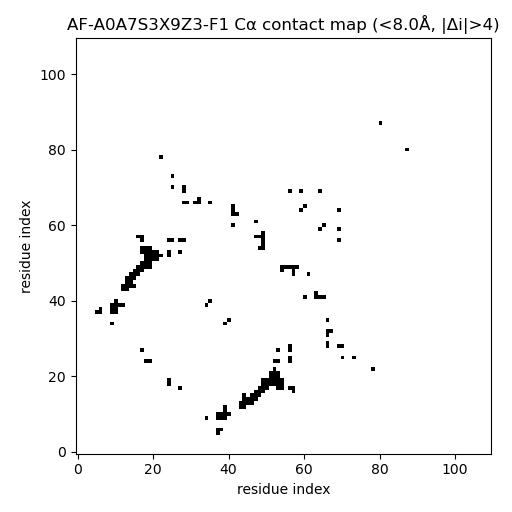4.148 7.494 -26.705 1.00 92.69 96 ASN A C 1
ATOM 712 O O . ASN A 1 96 ? 24.608 8.532 -27.185 1.00 92.69 96 ASN A O 1
ATOM 716 N N . THR A 1 97 ? 24.787 6.326 -26.811 1.00 90.69 97 THR A N 1
ATOM 717 C CA . THR A 1 97 ? 26.063 6.183 -27.524 1.00 90.69 97 THR A CA 1
ATOM 718 C C . THR A 1 97 ? 25.915 6.508 -29.010 1.00 90.69 97 THR A C 1
ATOM 720 O O . THR A 1 97 ? 26.720 7.269 -29.542 1.00 90.69 97 THR A O 1
ATOM 723 N N . LEU A 1 98 ? 24.867 6.005 -29.672 1.00 91.44 98 LEU A N 1
ATOM 724 C CA . LEU A 1 98 ? 24.596 6.284 -31.087 1.00 91.44 98 LEU A CA 1
ATOM 725 C C . LEU A 1 98 ? 24.321 7.771 -31.343 1.00 91.44 98 LEU A C 1
ATOM 727 O O . LEU A 1 98 ? 24.888 8.345 -32.270 1.00 91.44 98 LEU A O 1
ATOM 731 N N . LEU A 1 99 ? 23.501 8.413 -30.503 1.00 93.31 99 LEU A N 1
ATOM 732 C CA . LEU A 1 99 ? 23.236 9.853 -30.589 1.00 93.31 99 LEU A CA 1
ATOM 733 C C . LEU A 1 99 ? 24.518 10.675 -30.439 1.00 93.31 99 LEU A C 1
ATOM 735 O O . LEU A 1 99 ? 24.748 11.605 -31.211 1.00 93.31 99 LEU A O 1
ATOM 739 N N . THR A 1 100 ? 25.372 10.306 -29.484 1.00 91.75 100 THR A N 1
ATOM 740 C CA . THR A 1 100 ? 26.661 10.976 -29.265 1.00 91.75 100 THR A CA 1
ATOM 741 C C . THR A 1 100 ? 27.570 10.826 -30.486 1.00 91.75 100 THR A C 1
ATOM 743 O O . THR A 1 100 ? 28.175 11.798 -30.932 1.00 91.75 100 THR A O 1
ATOM 746 N N . LEU A 1 101 ? 27.628 9.631 -31.081 1.00 89.69 101 LEU A N 1
ATOM 747 C CA . LEU A 1 101 ? 28.404 9.368 -32.296 1.00 89.69 101 LEU A CA 1
ATOM 748 C C . LEU A 1 101 ? 27.915 10.205 -33.483 1.00 89.69 101 LEU A C 1
ATOM 750 O O . LEU A 1 101 ? 28.720 10.832 -34.168 1.00 89.69 101 LEU A O 1
ATOM 754 N N . LEU A 1 102 ? 26.599 10.272 -33.690 1.00 91.62 102 LEU A N 1
ATOM 755 C CA . LEU A 1 102 ? 25.994 11.091 -34.742 1.00 91.62 102 LEU A CA 1
ATOM 756 C C . LEU A 1 102 ? 26.302 12.580 -34.554 1.00 91.62 102 LEU A C 1
ATOM 758 O O . LEU A 1 102 ? 26.616 13.266 -35.523 1.00 91.62 102 LEU A O 1
ATOM 762 N N . GLN A 1 103 ? 26.268 13.079 -33.317 1.00 91.12 103 GLN A N 1
ATOM 763 C CA . GLN A 1 103 ? 26.636 14.462 -33.005 1.00 91.12 103 GLN A CA 1
ATOM 764 C C . GLN A 1 103 ? 28.108 14.758 -33.305 1.00 91.12 103 GLN A C 1
ATOM 766 O O . GLN A 1 103 ? 28.416 15.830 -33.825 1.00 91.12 103 GLN A O 1
ATOM 771 N N . VAL A 1 104 ? 29.020 13.828 -33.006 1.00 90.88 104 VAL A N 1
ATOM 772 C CA . VAL A 1 104 ? 30.448 13.976 -33.333 1.00 90.88 104 VAL A CA 1
ATOM 773 C C . VAL A 1 104 ? 30.658 13.986 -34.845 1.00 90.88 104 VAL A C 1
ATOM 775 O O . VAL A 1 104 ? 31.339 14.875 -35.347 1.00 90.88 104 VAL A O 1
ATOM 778 N N . ILE A 1 105 ? 30.032 13.061 -35.575 1.00 89.56 105 ILE A N 1
ATOM 779 C CA . ILE A 1 105 ? 30.112 13.003 -37.043 1.00 89.56 105 ILE A CA 1
ATOM 780 C C . ILE A 1 105 ? 29.586 14.303 -37.658 1.00 89.56 105 ILE A C 1
ATOM 782 O O . ILE A 1 105 ? 30.232 14.879 -38.527 1.00 89.56 105 ILE A O 1
ATOM 786 N N . HIS A 1 106 ? 28.451 14.809 -37.171 1.00 87.31 106 HIS A N 1
ATOM 787 C CA . HIS A 1 106 ? 27.875 16.058 -37.664 1.00 87.31 106 HIS A CA 1
ATOM 788 C C . HIS A 1 106 ? 28.761 17.277 -37.363 1.00 87.31 106 HIS A C 1
ATOM 790 O O . HIS A 1 106 ? 28.840 18.188 -38.177 1.00 87.31 106 HIS A O 1
ATOM 796 N N . ARG A 1 107 ? 29.467 17.283 -36.224 1.00 81.00 107 ARG A N 1
ATOM 797 C CA . ARG A 1 107 ? 30.431 18.336 -35.860 1.00 81.00 107 ARG A CA 1
ATOM 798 C C . ARG A 1 107 ? 31.748 18.276 -36.631 1.00 81.00 107 ARG A C 1
ATOM 800 O O . ARG A 1 107 ? 32.405 19.300 -36.717 1.00 81.00 107 ARG A O 1
ATOM 807 N N . GLN A 1 108 ? 32.158 17.106 -37.121 1.00 77.81 108 GLN A N 1
ATOM 808 C CA . GLN A 1 108 ? 33.389 16.953 -37.909 1.00 77.81 108 GLN A CA 1
ATOM 809 C C . GLN A 1 108 ? 33.160 17.039 -39.425 1.00 77.81 108 GLN A C 1
ATOM 811 O O . GLN A 1 108 ? 34.122 17.159 -40.176 1.00 77.81 108 GLN A O 1
ATOM 816 N N . GLY A 1 109 ? 31.905 16.959 -39.874 1.00 67.62 109 GLY A N 1
ATOM 817 C CA . GLY A 1 109 ? 31.507 17.141 -41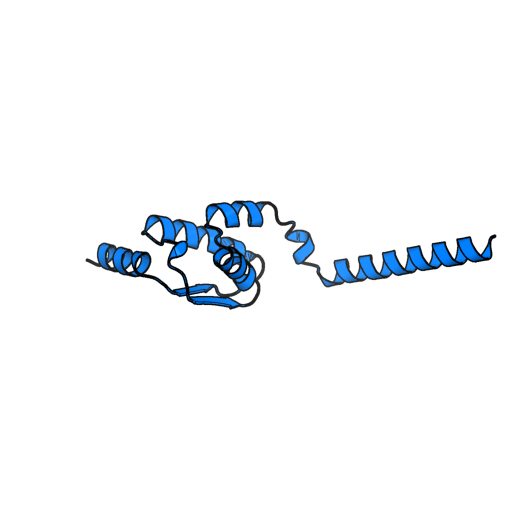.272 1.00 67.62 109 GLY A CA 1
ATOM 818 C C . GLY A 1 109 ? 31.130 18.578 -41.662 1.00 67.62 109 GLY A C 1
ATOM 819 O O . GLY A 1 109 ? 30.680 18.773 -42.789 1.00 67.62 109 GLY A O 1
ATOM 820 N N . ALA A 1 110 ? 31.280 19.546 -40.752 1.00 51.88 110 ALA A N 1
ATOM 821 C CA . ALA A 1 110 ? 31.135 20.990 -40.971 1.00 51.88 110 ALA A CA 1
ATOM 822 C C . ALA A 1 110 ? 32.492 21.675 -40.768 1.00 51.88 110 ALA A C 1
ATOM 824 O O . ALA A 1 110 ? 32.753 22.670 -41.479 1.00 51.88 110 ALA A O 1
#

pLDDT: mean 90.3, std 9.79, range [51.88, 98.19]

Radius of gyration: 21.56 Å; Cα contacts (8 Å, |Δi|>4): 100; chains: 1; bounding box: 51×34×60 Å

Solvent-accessible surface area (backbone atoms only — not comparable to full-atom values): 6124 Å² total; per-residue (Å²): 102,79,67,55,56,48,32,54,52,40,45,65,42,38,61,51,76,36,68,52,55,54,83,59,29,62,56,53,40,59,52,42,49,52,42,43,75,40,49,37,51,71,88,58,49,78,44,76,43,47,38,73,44,10,29,58,58,40,55,42,44,75,74,71,42,50,45,66,59,48,44,61,51,59,77,68,51,68,58,80,61,66,75,39,58,64,61,56,50,49,52,51,53,52,51,53,52,51,52,52,50,52,51,51,52,58,64,72,75,108

Mean predicted aligned error: 8.64 Å

InterPro domains:
  IPR016035 Acyl transferase/acyl hydrolase/lysophospholipase [SSF52151] (14-82)

Nearest PDB structu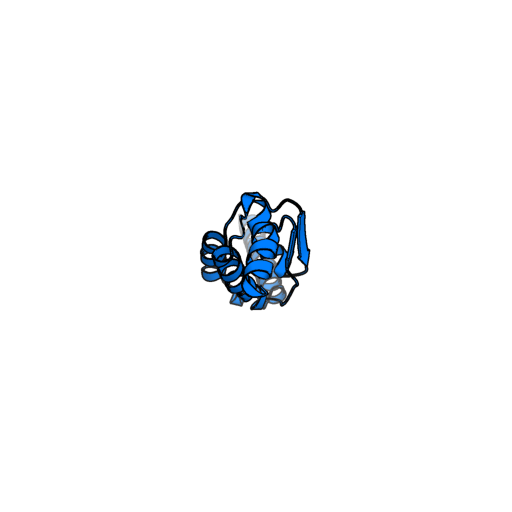res (foldseek):
  4q37-assembly2_B  TM=4.249E-01  e=5.875E+00  Thermotoga maritima MSB8

Organism: NCBI:txid141414